Protein AF-A0A3C0NGA8-F1 (afdb_monomer)

Solvent-accessible surfac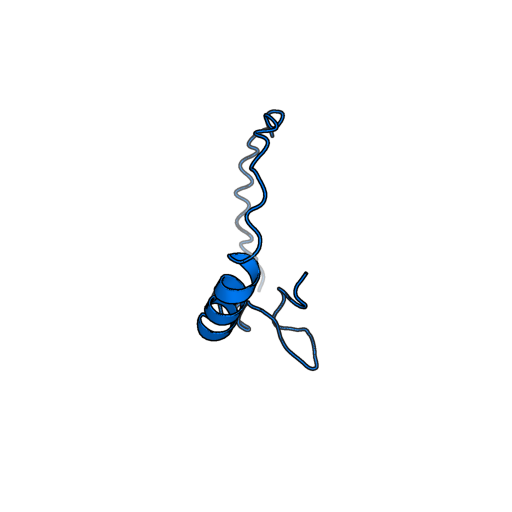e area (backbone atoms only — not comparable to full-atom values): 4475 Å² total; per-residue (Å²): 139,80,88,39,61,51,34,83,39,89,92,76,28,31,41,28,37,90,81,74,74,48,68,42,57,74,62,52,53,57,46,45,65,64,49,67,75,58,79,71,80,80,75,84,71,81,74,78,87,75,80,87,75,85,82,86,74,82,85,78,82,87,85,134

Structure (mmCIF, N/CA/C/O backbone):
data_AF-A0A3C0NGA8-F1
#
_entry.id   AF-A0A3C0NGA8-F1
#
loop_
_atom_site.group_PDB
_atom_site.id
_atom_site.type_symbol
_atom_site.label_atom_id
_atom_site.label_alt_id
_atom_site.label_comp_id
_atom_site.label_asym_id
_atom_site.label_entity_id
_atom_site.label_seq_id
_atom_site.pdbx_PDB_ins_code
_atom_site.Cartn_x
_atom_site.Cartn_y
_atom_site.Cartn_z
_atom_site.occupancy
_atom_site.B_iso_or_equiv
_atom_site.auth_seq_id
_atom_site.auth_comp_id
_atom_site.auth_asym_id
_atom_site.auth_atom_id
_atom_site.pdbx_PDB_model_num
ATOM 1 N N . ALA A 1 1 ? -3.789 -0.421 14.501 1.00 79.38 1 ALA A N 1
ATOM 2 C CA . ALA A 1 1 ? -2.608 -0.981 13.806 1.00 79.38 1 ALA A CA 1
ATOM 3 C C . ALA A 1 1 ? -3.083 -1.775 12.591 1.00 79.38 1 ALA A C 1
ATOM 5 O O . ALA A 1 1 ? -4.216 -2.239 12.624 1.00 79.38 1 ALA A O 1
ATOM 6 N N . TYR A 1 2 ? -2.267 -1.895 11.538 1.00 90.81 2 TYR A N 1
ATOM 7 C CA . TYR A 1 2 ? -2.623 -2.601 10.299 1.00 90.81 2 TYR A CA 1
ATOM 8 C C . TYR A 1 2 ? -1.840 -3.910 10.165 1.00 90.81 2 TYR A C 1
ATOM 10 O O . TYR A 1 2 ? -0.646 -3.940 10.467 1.00 90.81 2 TYR A O 1
ATOM 18 N N . TRP A 1 3 ? -2.511 -4.963 9.695 1.00 93.44 3 TRP A N 1
ATOM 19 C CA . TRP A 1 3 ? -1.883 -6.222 9.311 1.00 93.44 3 TRP A CA 1
ATOM 20 C C . TRP A 1 3 ? -2.005 -6.410 7.793 1.00 93.44 3 TRP A C 1
ATOM 22 O O . TRP A 1 3 ? -3.109 -6.345 7.262 1.00 93.44 3 TRP A O 1
ATOM 32 N N . SER A 1 4 ? -0.927 -6.648 7.056 1.00 96.31 4 SER A N 1
ATOM 33 C CA . SER A 1 4 ? 0.491 -6.673 7.440 1.00 96.31 4 SER A CA 1
ATOM 34 C C . SER A 1 4 ? 1.283 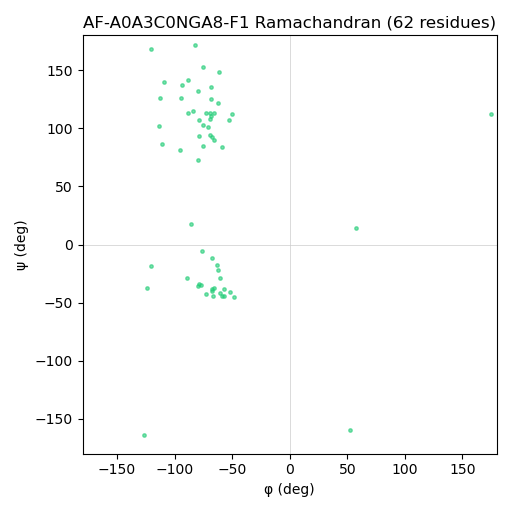-5.642 6.640 1.00 96.31 4 SER A C 1
ATOM 36 O O . SER A 1 4 ? 0.825 -5.091 5.640 1.00 96.31 4 SER A O 1
ATOM 38 N N . TRP A 1 5 ? 2.523 -5.394 7.054 1.00 96.38 5 TRP A N 1
ATOM 39 C CA . TRP A 1 5 ? 3.487 -4.720 6.185 1.00 96.38 5 TRP A CA 1
ATOM 40 C C . TRP A 1 5 ? 3.974 -5.648 5.061 1.00 96.38 5 TRP A C 1
ATOM 42 O O . TRP A 1 5 ? 4.064 -5.253 3.903 1.00 96.38 5 TRP A O 1
ATOM 52 N N . ASN A 1 6 ? 4.242 -6.901 5.422 1.00 97.56 6 ASN A N 1
ATOM 53 C CA . ASN A 1 6 ? 4.937 -7.892 4.613 1.00 97.56 6 ASN A CA 1
ATOM 54 C C . ASN A 1 6 ? 4.025 -8.546 3.548 1.00 97.56 6 ASN A C 1
ATOM 56 O O . ASN A 1 6 ? 2.936 -9.005 3.919 1.00 97.56 6 ASN A O 1
ATOM 60 N N . PRO A 1 7 ? 4.465 -8.646 2.275 1.00 97.06 7 PRO A N 1
ATOM 61 C CA . PRO A 1 7 ? 3.693 -9.247 1.187 1.00 97.06 7 PRO A CA 1
ATOM 62 C C . PRO A 1 7 ? 3.343 -10.721 1.410 1.00 97.06 7 PRO A C 1
ATOM 64 O O . PRO A 1 7 ? 2.294 -11.160 0.959 1.00 97.06 7 PRO A O 1
ATOM 67 N N . ASN A 1 8 ? 4.154 -11.489 2.145 1.00 97.19 8 ASN A N 1
ATOM 68 C CA . ASN A 1 8 ? 3.965 -12.939 2.276 1.00 97.19 8 ASN A CA 1
ATOM 69 C C . ASN A 1 8 ? 2.981 -13.369 3.389 1.00 97.19 8 ASN A C 1
ATOM 71 O O . ASN A 1 8 ? 2.982 -14.525 3.810 1.00 97.19 8 ASN A O 1
ATOM 75 N N . SER A 1 9 ? 2.134 -12.455 3.873 1.00 95.50 9 SER A N 1
ATOM 76 C CA . SER A 1 9 ? 0.994 -12.811 4.727 1.00 95.50 9 SER A CA 1
ATOM 77 C C . SER A 1 9 ? -0.039 -13.576 3.894 1.00 95.50 9 SER A C 1
ATOM 79 O O . SER A 1 9 ? -0.699 -12.972 3.054 1.00 95.50 9 SER A O 1
ATOM 81 N N . GLY A 1 10 ? -0.170 -14.887 4.115 1.00 94.75 10 GLY A N 1
ATOM 82 C CA . GLY A 1 10 ? -0.859 -15.823 3.211 1.00 94.75 10 GLY A CA 1
ATOM 83 C C . GLY A 1 10 ? -2.244 -15.399 2.708 1.00 94.75 10 GLY A C 1
ATOM 84 O O . GLY A 1 10 ? -2.497 -15.489 1.512 1.00 94.75 10 GLY A O 1
ATOM 85 N N . ASP A 1 11 ? -3.115 -14.894 3.585 1.00 94.06 11 ASP A N 1
ATOM 86 C CA . ASP A 1 11 ? -4.513 -14.609 3.216 1.00 94.06 11 ASP A CA 1
ATOM 87 C C . ASP A 1 11 ? -4.726 -13.195 2.652 1.00 94.06 11 ASP A C 1
ATOM 89 O O . ASP A 1 11 ? -5.649 -12.950 1.876 1.00 94.06 11 ASP A O 1
ATOM 93 N N . THR A 1 12 ? -3.898 -12.233 3.067 1.00 94.38 12 THR A N 1
ATOM 94 C CA . THR A 1 12 ? -4.158 -10.791 2.869 1.00 94.38 12 THR A CA 1
ATOM 95 C C . THR A 1 12 ? -3.081 -10.068 2.065 1.00 94.38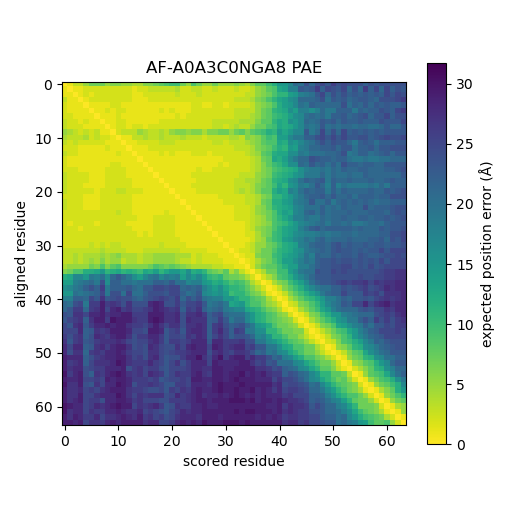 12 THR A C 1
ATOM 97 O O . THR A 1 12 ? -3.280 -8.933 1.605 1.00 94.38 12 THR A O 1
ATOM 100 N N . GLY A 1 13 ? -1.902 -10.680 1.972 1.00 95.50 13 GLY A N 1
ATOM 101 C CA . GLY A 1 13 ? -0.652 -9.996 1.681 1.00 95.50 13 GLY A CA 1
ATOM 102 C C . GLY A 1 13 ? -0.405 -8.808 2.617 1.00 95.50 13 GLY A C 1
ATOM 103 O O . GLY A 1 13 ? -1.011 -8.708 3.690 1.00 95.50 13 GLY A O 1
ATOM 104 N N . GLY A 1 14 ? 0.456 -7.888 2.180 1.00 96.75 14 GLY A N 1
ATOM 105 C CA . GLY A 1 14 ? 0.837 -6.694 2.936 1.00 96.75 14 GLY A CA 1
ATOM 106 C C . GLY A 1 14 ? 0.657 -5.380 2.180 1.00 96.75 14 GLY A C 1
ATOM 107 O O . GLY A 1 14 ? -0.067 -5.308 1.179 1.00 96.75 14 GLY A O 1
ATOM 108 N N . ILE A 1 15 ? 1.296 -4.332 2.711 1.00 97.94 15 ILE A N 1
ATOM 109 C CA . ILE A 1 15 ? 1.441 -3.019 2.061 1.00 97.94 15 ILE A CA 1
ATOM 110 C C . ILE A 1 15 ? 2.536 -3.042 1.008 1.00 97.94 15 ILE A C 1
ATOM 112 O O . ILE A 1 15 ? 2.398 -2.375 -0.011 1.00 97.94 15 ILE A O 1
ATOM 116 N N . LEU A 1 16 ? 3.596 -3.812 1.219 1.00 98.12 16 LEU A N 1
ATOM 117 C CA . LEU A 1 16 ? 4.576 -4.064 0.174 1.00 98.12 16 LEU A CA 1
ATOM 118 C C . LEU A 1 16 ? 4.034 -5.066 -0.856 1.00 98.12 16 LEU A C 1
ATOM 120 O O . LEU A 1 16 ? 3.186 -5.907 -0.550 1.00 98.12 16 LEU A O 1
ATOM 124 N N . GLN A 1 17 ? 4.538 -4.948 -2.078 1.00 97.62 17 GLN A N 1
ATOM 125 C CA . GLN A 1 17 ? 4.411 -5.932 -3.146 1.00 97.62 17 GLN A CA 1
ATOM 126 C C . GLN A 1 17 ? 5.459 -7.044 -2.983 1.00 97.62 17 GLN A C 1
ATOM 128 O O . GLN A 1 17 ? 6.352 -6.955 -2.137 1.00 97.62 17 GLN A O 1
ATOM 133 N N . ASP A 1 18 ? 5.351 -8.095 -3.798 1.00 97.44 18 ASP A N 1
ATOM 134 C CA . ASP A 1 18 ? 6.199 -9.297 -3.718 1.00 97.44 18 ASP A CA 1
ATOM 135 C C . ASP A 1 18 ? 7.689 -9.025 -3.982 1.00 97.44 18 ASP A C 1
ATOM 137 O O . ASP A 1 18 ? 8.544 -9.827 -3.607 1.00 97.44 18 ASP A O 1
ATOM 141 N N . ASP A 1 19 ? 8.016 -7.883 -4.589 1.00 97.12 19 ASP A N 1
ATOM 142 C CA . ASP A 1 19 ? 9.389 -7.418 -4.804 1.00 97.12 19 ASP A CA 1
ATOM 143 C C . ASP A 1 19 ? 10.047 -6.842 -3.536 1.00 97.12 19 ASP A C 1
ATOM 145 O O . ASP A 1 19 ? 11.234 -6.506 -3.560 1.00 97.12 19 ASP A O 1
ATOM 149 N N . TRP A 1 20 ? 9.288 -6.728 -2.435 1.00 96.06 20 TRP A N 1
ATOM 150 C CA . TRP A 1 20 ? 9.698 -6.168 -1.143 1.00 96.06 20 TRP A CA 1
ATOM 151 C C . TRP A 1 20 ? 10.208 -4.722 -1.187 1.00 96.06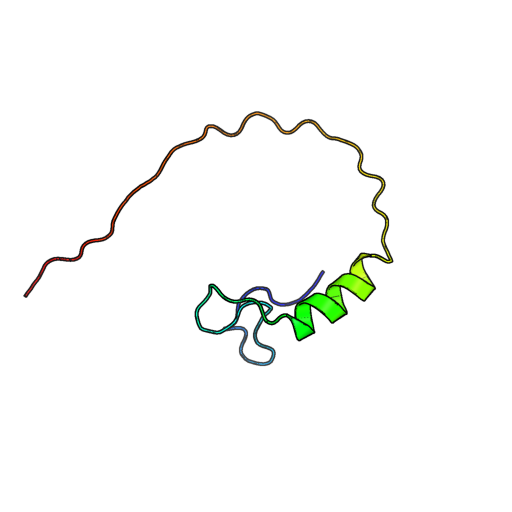 20 TRP A C 1
ATOM 153 O O . TRP A 1 20 ? 10.792 -4.237 -0.216 1.00 96.06 20 TRP A O 1
ATOM 163 N N . GLN A 1 21 ? 9.976 -4.019 -2.292 1.00 97.19 21 GLN A N 1
ATOM 164 C CA . GLN A 1 21 ? 10.447 -2.652 -2.511 1.00 97.19 21 GLN A CA 1
ATOM 165 C C . GLN A 1 21 ? 9.290 -1.717 -2.833 1.00 97.19 21 GLN A C 1
ATOM 167 O O . GLN A 1 21 ? 9.272 -0.574 -2.373 1.00 97.19 21 GLN A O 1
ATOM 172 N N . THR A 1 22 ? 8.304 -2.199 -3.584 1.00 97.81 22 THR A N 1
ATOM 173 C CA . THR A 1 22 ? 7.213 -1.369 -4.074 1.00 97.81 22 THR A CA 1
ATOM 174 C C . THR A 1 22 ? 6.022 -1.422 -3.127 1.00 97.81 22 THR A C 1
ATOM 176 O O . THR A 1 22 ? 5.632 -2.478 -2.639 1.00 97.81 22 THR A O 1
ATOM 179 N N . VAL A 1 23 ? 5.405 -0.270 -2.874 1.00 97.69 23 VAL A N 1
ATOM 180 C CA . VAL A 1 23 ? 4.195 -0.156 -2.050 1.00 97.69 23 VAL A CA 1
ATOM 181 C C . VAL A 1 23 ? 2.938 -0.332 -2.907 1.00 97.69 23 VAL A C 1
ATOM 183 O O . VAL A 1 23 ? 2.853 0.170 -4.025 1.00 97.69 23 VAL A O 1
ATOM 186 N N . GLN A 1 24 ? 1.928 -1.005 -2.356 1.00 97.56 24 GLN A N 1
ATOM 187 C CA . GLN A 1 24 ? 0.562 -1.048 -2.871 1.00 97.56 24 GLN A CA 1
ATOM 188 C C . GLN A 1 24 ? -0.156 0.275 -2.570 1.00 97.56 24 GLN A C 1
ATOM 190 O O . GLN A 1 24 ? -0.863 0.399 -1.565 1.00 97.56 24 GLN A O 1
ATOM 195 N N . THR A 1 25 ? 0.020 1.274 -3.441 1.00 97.12 25 THR A N 1
ATOM 196 C CA . THR A 1 25 ? -0.470 2.652 -3.239 1.00 97.12 25 THR A CA 1
ATOM 197 C C . THR A 1 25 ? -1.954 2.717 -2.881 1.00 97.12 25 THR A C 1
ATOM 199 O O . THR A 1 25 ? -2.316 3.415 -1.941 1.00 97.12 25 THR A O 1
ATOM 202 N N . ALA A 1 26 ? -2.802 1.910 -3.525 1.00 96.06 26 ALA A N 1
ATOM 203 C CA . ALA A 1 26 ? -4.237 1.883 -3.232 1.00 96.06 26 ALA A CA 1
ATOM 204 C C . ALA A 1 26 ? -4.549 1.488 -1.771 1.00 96.06 26 ALA A C 1
ATOM 206 O O . ALA A 1 26 ? -5.394 2.104 -1.121 1.00 96.06 26 ALA A O 1
ATOM 207 N N . LYS A 1 27 ? -3.838 0.493 -1.213 1.00 95.06 27 LYS A N 1
ATOM 208 C CA . LYS A 1 27 ? -3.984 0.112 0.206 1.00 95.06 27 LYS A CA 1
ATOM 209 C C . LYS A 1 27 ? -3.468 1.225 1.123 1.00 95.06 27 LYS A C 1
ATOM 211 O O . LYS A 1 27 ? -4.086 1.526 2.142 1.00 95.06 27 LYS A O 1
ATOM 216 N N . GLN A 1 28 ? -2.353 1.851 0.749 1.00 95.31 28 GLN A N 1
ATOM 217 C CA . GLN A 1 28 ? -1.738 2.934 1.513 1.00 95.31 28 GLN A CA 1
ATOM 218 C C . GLN A 1 28 ? -2.622 4.193 1.563 1.00 95.31 28 GLN A C 1
ATOM 220 O O . GLN A 1 28 ? -2.683 4.849 2.599 1.00 95.31 28 GLN A O 1
ATOM 225 N N . GLU A 1 29 ? -3.328 4.540 0.489 1.00 94.75 29 GLU A N 1
ATOM 226 C CA . GLU A 1 29 ? -4.262 5.677 0.456 1.00 94.75 29 GLU A CA 1
ATOM 227 C C . GLU A 1 29 ? -5.473 5.460 1.370 1.00 94.75 29 GLU A C 1
ATOM 229 O O . GLU A 1 29 ? -5.819 6.342 2.159 1.00 94.75 29 GLU A O 1
ATOM 234 N N . LEU A 1 30 ? -6.060 4.260 1.348 1.00 92.44 30 LEU A N 1
ATOM 235 C CA . LEU A 1 30 ? -7.148 3.887 2.259 1.00 92.44 30 LEU A CA 1
ATOM 236 C C . LEU A 1 30 ? -6.718 4.006 3.726 1.00 92.44 30 LEU A C 1
ATOM 238 O O . LEU A 1 30 ? -7.447 4.555 4.553 1.00 92.44 30 LEU A O 1
ATOM 242 N N . LEU A 1 31 ? -5.514 3.528 4.051 1.00 91.56 31 LEU A N 1
ATOM 243 C CA . LEU A 1 31 ? -4.986 3.618 5.411 1.00 91.56 31 LEU A CA 1
ATOM 244 C C . LEU A 1 31 ? -4.679 5.045 5.838 1.00 91.56 31 LEU A C 1
ATOM 246 O O . LEU A 1 31 ? -4.944 5.385 6.988 1.00 91.56 31 LEU A O 1
ATOM 250 N N . GLN A 1 32 ? -4.153 5.879 4.943 1.00 88.81 32 GLN A N 1
ATOM 251 C CA . GLN A 1 32 ? -3.929 7.292 5.241 1.00 88.81 32 GLN A CA 1
ATOM 252 C C . GLN A 1 32 ? -5.231 7.975 5.660 1.00 88.81 32 GLN A C 1
ATOM 254 O O . GLN A 1 32 ? -5.243 8.633 6.694 1.00 88.81 32 GLN A O 1
ATOM 259 N N . GLY A 1 33 ? -6.344 7.734 4.959 1.00 85.12 33 GLY A N 1
ATOM 260 C CA . GLY A 1 33 ? -7.649 8.278 5.352 1.00 85.12 33 GLY A CA 1
ATOM 261 C C . GLY A 1 33 ? -8.076 7.886 6.775 1.00 85.12 33 GLY A C 1
ATOM 262 O O . GLY A 1 33 ? -8.607 8.713 7.514 1.00 85.12 33 GLY A O 1
ATOM 263 N N . LEU A 1 34 ? -7.790 6.649 7.192 1.00 85.31 34 LEU A N 1
ATOM 264 C CA . LEU A 1 34 ? -8.107 6.154 8.537 1.00 85.31 34 LEU A CA 1
ATOM 265 C C . LEU A 1 34 ? -7.139 6.675 9.613 1.00 85.31 34 LEU A C 1
ATOM 267 O O . LEU A 1 34 ? -7.546 6.918 10.747 1.00 85.31 34 LEU A O 1
ATOM 271 N N . LEU A 1 35 ? -5.860 6.849 9.274 1.00 78.94 35 LEU A N 1
ATOM 272 C CA . LEU A 1 35 ? -4.818 7.302 10.200 1.00 78.94 35 LEU A CA 1
ATOM 273 C C . LEU A 1 35 ? -4.842 8.821 10.402 1.00 78.94 35 LEU A C 1
ATOM 275 O O . LEU A 1 35 ? -4.630 9.281 11.522 1.00 78.94 35 LEU A O 1
ATOM 279 N N . SER A 1 36 ? -5.151 9.600 9.362 1.00 67.25 36 SER A N 1
ATOM 280 C CA . SER A 1 36 ? -5.277 11.063 9.436 1.00 67.25 36 SER A CA 1
ATOM 281 C C . SER A 1 36 ? -6.394 11.521 10.375 1.00 67.25 36 SER A C 1
ATOM 283 O O . SER A 1 36 ? -6.326 12.629 10.899 1.00 67.25 36 SER A O 1
ATOM 285 N N . ALA A 1 37 ? -7.384 10.667 10.653 1.00 60.66 37 ALA A N 1
ATOM 286 C CA . ALA A 1 37 ? -8.407 10.930 11.665 1.00 60.66 37 ALA A CA 1
ATOM 287 C C . ALA A 1 37 ? -7.853 10.932 13.107 1.00 60.66 37 ALA A C 1
ATOM 289 O O . ALA A 1 37 ? -8.541 11.370 14.027 1.00 60.66 37 ALA A O 1
ATOM 290 N N . THR A 1 38 ? -6.613 10.475 13.320 1.00 56.53 38 THR A N 1
ATOM 291 C CA . THR A 1 38 ? -5.941 10.509 14.622 1.00 56.53 38 THR A CA 1
ATOM 292 C C . THR A 1 38 ? -4.790 11.511 14.592 1.00 56.53 38 THR A C 1
ATOM 294 O O . THR A 1 38 ? -3.635 11.163 14.353 1.00 56.53 38 THR A O 1
ATOM 297 N N . SER A 1 39 ? -5.094 12.781 14.862 1.00 60.44 39 SER A N 1
ATOM 298 C CA . SER A 1 39 ? -4.073 13.777 15.194 1.00 60.44 39 SER A CA 1
ATOM 299 C C . SER A 1 39 ? -3.435 13.405 16.531 1.00 60.44 39 SER A C 1
ATOM 301 O O . SER A 1 39 ? -3.896 13.816 17.595 1.00 60.44 39 SER A O 1
ATOM 303 N N . PHE A 1 40 ? -2.370 12.609 16.502 1.00 58.25 40 PHE A N 1
ATOM 304 C CA . PHE A 1 40 ? -1.497 12.477 17.659 1.00 58.25 40 PHE A CA 1
ATOM 305 C C . PHE A 1 40 ? -0.780 13.816 17.832 1.00 58.25 40 PHE A C 1
ATOM 307 O O . PHE A 1 40 ? 0.037 14.191 16.990 1.00 58.25 40 PHE A O 1
ATOM 314 N N . SER A 1 41 ? -1.112 14.555 18.895 1.00 60.44 41 SER A N 1
ATOM 315 C CA . SER A 1 41 ? -0.327 15.713 19.328 1.00 60.44 41 SER A CA 1
ATOM 316 C C . SER A 1 41 ? 1.123 15.253 19.470 1.00 60.44 41 SER A C 1
ATOM 318 O O . SER A 1 41 ? 1.440 14.447 20.348 1.00 60.44 41 SER A O 1
ATOM 320 N N . GLN A 1 42 ? 1.979 15.667 18.533 1.00 54.41 42 GLN A N 1
ATOM 321 C CA . GLN A 1 42 ? 3.384 15.290 18.504 1.00 54.41 42 GLN A CA 1
ATOM 322 C C . GLN A 1 42 ? 4.074 15.940 19.700 1.00 54.41 42 GLN A C 1
ATOM 324 O O . GLN A 1 42 ? 4.540 17.074 19.637 1.00 54.41 42 GLN A O 1
ATOM 329 N N . ASN A 1 43 ? 4.143 15.217 20.814 1.00 53.19 43 ASN A N 1
ATOM 330 C CA . ASN A 1 43 ? 5.077 15.545 21.871 1.00 53.19 43 ASN A CA 1
ATOM 331 C C . A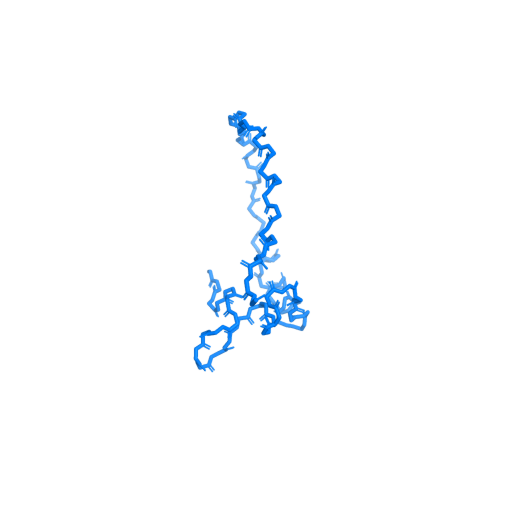SN A 1 43 ? 6.467 15.197 21.323 1.00 53.19 43 ASN A C 1
ATOM 333 O O . ASN A 1 43 ? 6.821 14.021 21.243 1.00 53.19 43 ASN A O 1
ATOM 337 N N . SER A 1 44 ? 7.212 16.208 20.872 1.00 58.06 44 SER A N 1
ATOM 338 C CA . SER A 1 44 ? 8.592 16.091 20.393 1.00 58.06 44 SER A CA 1
ATOM 339 C C . SER A 1 44 ? 9.490 15.519 21.492 1.00 58.06 44 SER A C 1
ATOM 341 O O . SER A 1 44 ? 10.129 16.252 22.244 1.00 58.06 44 SER A O 1
ATOM 343 N N . ALA A 1 45 ? 9.528 14.195 21.616 1.00 59.62 45 ALA A N 1
ATOM 344 C CA . ALA A 1 45 ? 10.523 13.502 22.409 1.00 59.62 45 ALA A C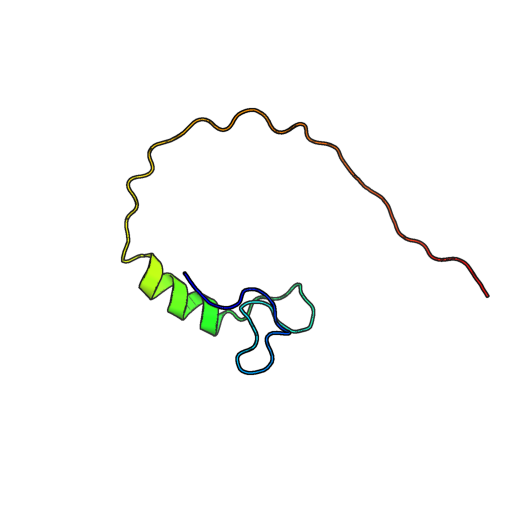A 1
ATOM 345 C C . ALA A 1 45 ? 11.810 13.454 21.582 1.00 59.62 45 ALA A C 1
ATOM 347 O O . ALA A 1 45 ? 11.896 12.754 20.575 1.00 59.62 45 ALA A O 1
ATOM 348 N N . SER A 1 46 ? 12.786 14.259 21.999 1.00 52.75 46 SER A N 1
ATOM 349 C CA . SER A 1 46 ? 14.152 14.253 21.483 1.00 52.75 46 SER A CA 1
ATOM 350 C C . SER A 1 46 ? 14.692 12.818 21.481 1.00 52.75 46 SER A C 1
ATOM 352 O O . SER A 1 46 ? 14.851 12.212 22.542 1.00 52.75 46 SER A O 1
ATOM 354 N N . ALA A 1 47 ? 14.917 12.248 20.296 1.00 60.06 47 ALA A N 1
ATOM 355 C CA . ALA A 1 47 ? 15.523 10.930 20.180 1.00 60.06 47 ALA A CA 1
ATOM 356 C C . ALA A 1 47 ? 16.998 11.006 20.629 1.00 60.06 47 ALA A C 1
ATOM 358 O O . ALA A 1 47 ? 17.706 11.928 20.215 1.00 60.06 47 ALA A O 1
ATOM 359 N N . PRO A 1 48 ? 17.500 10.059 21.442 1.00 62.62 48 PRO A N 1
ATOM 360 C CA . PRO A 1 48 ? 18.936 9.941 21.682 1.00 62.62 48 PRO A CA 1
ATOM 361 C C . PRO A 1 48 ? 19.668 9.635 20.357 1.00 62.62 48 PRO A C 1
ATOM 363 O O . PRO A 1 48 ? 19.093 8.987 19.477 1.00 62.62 48 PRO A O 1
ATOM 366 N N . PRO A 1 49 ? 20.921 10.093 20.171 1.00 57.72 49 PRO A N 1
ATOM 367 C CA . PRO A 1 49 ? 21.629 9.925 18.908 1.00 57.72 49 PRO A CA 1
ATOM 368 C C . PRO A 1 49 ? 21.901 8.441 18.638 1.00 57.72 49 PRO A C 1
ATOM 370 O O . PRO A 1 49 ? 22.695 7.806 19.327 1.00 57.72 49 PRO A O 1
ATOM 373 N N . ILE A 1 50 ? 21.264 7.893 17.606 1.00 59.16 50 ILE A N 1
ATOM 374 C CA . ILE A 1 50 ? 21.655 6.609 17.014 1.00 59.16 50 ILE A CA 1
ATOM 375 C C . ILE A 1 50 ? 23.019 6.796 16.324 1.00 59.16 50 ILE A C 1
ATOM 377 O O . ILE A 1 50 ? 23.138 7.682 15.469 1.00 59.16 50 ILE A O 1
ATOM 381 N N . PRO A 1 51 ? 24.056 5.994 16.637 1.00 53.78 51 PRO A N 1
ATOM 382 C CA . PRO A 1 51 ? 25.290 5.991 15.862 1.00 53.78 51 PRO A CA 1
ATOM 383 C C . PRO A 1 51 ? 24.985 5.545 14.429 1.00 53.78 51 PRO A C 1
ATOM 385 O O . PRO A 1 51 ? 24.470 4.452 14.206 1.00 53.78 51 PRO A O 1
ATOM 388 N N . LYS A 1 52 ? 25.307 6.385 13.441 1.00 50.34 52 LYS A N 1
ATOM 389 C CA . LYS A 1 52 ? 25.306 5.989 12.029 1.00 50.34 52 LYS A CA 1
ATOM 390 C C . LYS A 1 52 ? 26.465 5.017 11.799 1.00 50.34 52 LYS A C 1
ATOM 392 O O . LYS A 1 52 ? 27.582 5.461 11.554 1.00 50.34 52 LYS A O 1
ATOM 397 N N . THR A 1 53 ? 26.230 3.712 11.867 1.00 49.28 53 THR A N 1
ATOM 398 C CA . THR A 1 53 ? 27.141 2.732 11.263 1.00 49.28 53 THR A CA 1
ATOM 399 C C . THR A 1 53 ? 26.782 2.580 9.783 1.00 49.28 53 THR A C 1
ATOM 401 O O . THR A 1 53 ? 25.687 2.113 9.468 1.00 49.28 53 THR A O 1
ATOM 404 N N . PRO A 1 54 ? 27.659 2.965 8.839 1.00 51.94 54 PRO A N 1
ATOM 405 C CA . PRO A 1 54 ? 27.460 2.630 7.439 1.00 51.94 54 PRO A CA 1
ATOM 406 C C . PRO A 1 54 ? 27.815 1.149 7.261 1.00 51.94 54 PRO A C 1
ATOM 408 O O . PRO A 1 54 ? 28.988 0.791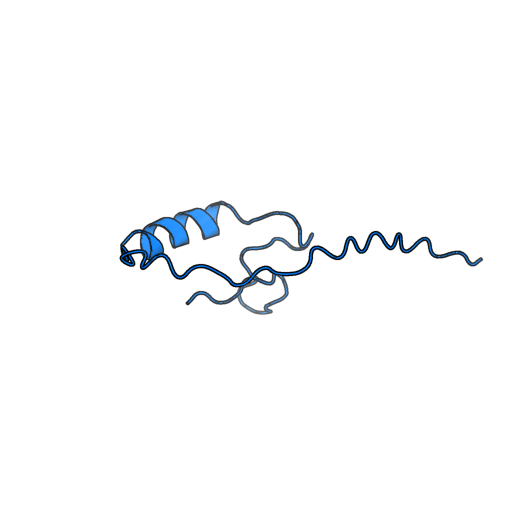 7.247 1.00 51.94 54 PRO A O 1
ATOM 411 N N . SER A 1 55 ? 26.822 0.265 7.153 1.00 46.78 55 SER A N 1
ATOM 412 C CA . SER A 1 55 ? 27.069 -1.109 6.698 1.00 46.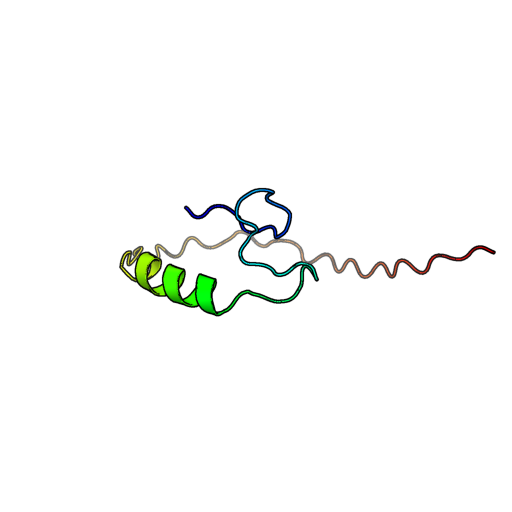78 55 SER A CA 1
ATOM 413 C C . SER A 1 55 ? 26.797 -1.190 5.201 1.00 46.78 55 SER A C 1
ATOM 415 O O . SER A 1 55 ? 25.727 -1.582 4.746 1.00 46.78 55 SER A O 1
ATOM 417 N N . SER A 1 56 ? 27.782 -0.762 4.418 1.00 47.19 56 SER A N 1
ATOM 418 C CA . SER A 1 56 ? 27.927 -1.207 3.040 1.00 47.19 56 SER A CA 1
ATOM 419 C C . SER A 1 56 ? 28.571 -2.591 3.069 1.00 47.19 56 SER A C 1
ATOM 421 O O . SER A 1 56 ? 29.797 -2.692 3.109 1.00 47.19 56 SER A O 1
ATOM 423 N N . GLN A 1 57 ? 27.777 -3.660 3.065 1.00 46.00 57 GLN A N 1
ATOM 424 C CA . GLN A 1 57 ? 28.301 -4.979 2.715 1.00 46.00 57 GLN A CA 1
ATOM 425 C C . GLN A 1 57 ? 27.668 -5.446 1.396 1.00 46.00 57 GLN A C 1
ATOM 427 O O . GLN A 1 57 ? 26.516 -5.880 1.389 1.00 46.00 57 GLN A O 1
ATOM 432 N N . PRO A 1 58 ? 28.388 -5.345 0.263 1.00 48.72 58 PRO A N 1
ATOM 433 C CA . PRO A 1 58 ? 27.953 -5.938 -0.989 1.00 48.72 58 PRO A CA 1
ATOM 434 C C . PRO A 1 58 ? 28.122 -7.455 -0.884 1.00 48.72 58 PRO A C 1
ATOM 436 O O . PRO A 1 58 ? 29.241 -7.960 -0.810 1.00 48.72 58 PRO A O 1
ATOM 439 N N . ASN A 1 59 ? 27.021 -8.203 -0.880 1.00 47.38 59 ASN A N 1
ATOM 440 C CA . ASN A 1 59 ? 27.084 -9.659 -0.969 1.00 47.38 59 ASN A CA 1
ATOM 441 C C . ASN A 1 59 ? 27.293 -10.074 -2.437 1.00 47.38 59 ASN A C 1
ATOM 443 O O . ASN A 1 59 ? 26.392 -10.581 -3.101 1.00 47.38 59 ASN A O 1
ATOM 447 N N . SER A 1 60 ? 28.504 -9.852 -2.952 1.00 48.00 60 SER A N 1
ATOM 448 C CA . SER A 1 60 ? 28.995 -10.574 -4.125 1.00 48.00 60 SER A CA 1
ATOM 449 C C . SER A 1 60 ? 29.232 -12.022 -3.705 1.00 48.00 60 SER A C 1
ATOM 451 O O . SER A 1 60 ? 30.107 -12.298 -2.889 1.00 48.00 60 SER A O 1
ATOM 453 N N . LYS A 1 61 ? 28.443 -12.954 -4.235 1.00 47.88 61 LYS A N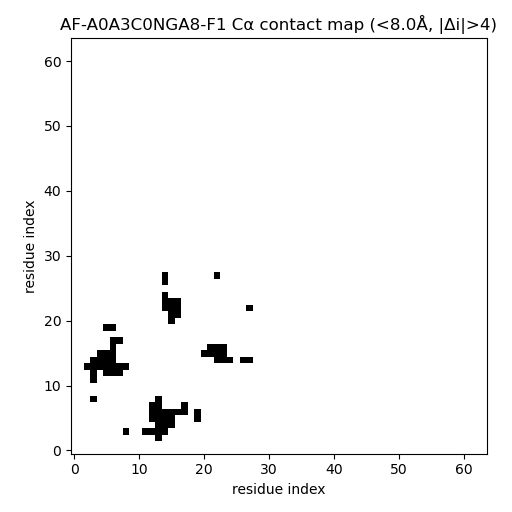 1
ATOM 454 C CA . LYS A 1 61 ? 28.671 -14.395 -4.088 1.00 47.88 61 LYS A CA 1
ATOM 455 C C . LYS A 1 61 ? 29.582 -14.863 -5.232 1.00 47.88 61 LYS A C 1
ATOM 457 O O . LYS A 1 61 ? 29.108 -14.850 -6.365 1.00 47.88 61 LYS A O 1
ATOM 462 N N . PRO A 1 62 ? 30.834 -15.306 -5.004 1.00 45.19 62 PRO A N 1
ATOM 463 C CA . PRO A 1 62 ? 31.525 -16.147 -5.969 1.00 45.19 62 PRO A CA 1
ATOM 464 C C . PRO A 1 62 ? 31.319 -17.619 -5.584 1.00 45.19 62 PRO A C 1
ATOM 466 O O . PRO A 1 62 ? 31.563 -17.988 -4.438 1.00 45.19 62 PRO A O 1
ATOM 469 N N . VAL A 1 63 ? 30.830 -18.438 -6.521 1.00 39.19 63 VAL A N 1
ATOM 470 C CA . VAL A 1 63 ? 31.390 -19.767 -6.848 1.00 39.19 63 VAL A CA 1
ATOM 471 C C . VAL A 1 63 ? 30.513 -20.486 -7.886 1.00 39.19 63 VAL A C 1
ATOM 473 O O . VAL A 1 63 ? 29.370 -20.855 -7.610 1.00 39.19 63 VAL A O 1
ATOM 476 N N . ALA A 1 64 ? 31.078 -20.661 -9.079 1.00 43.47 64 ALA A N 1
ATOM 477 C CA . ALA A 1 64 ? 31.195 -21.938 -9.776 1.00 43.47 64 ALA A CA 1
ATOM 478 C C . ALA A 1 64 ? 32.627 -21.993 -10.326 1.00 43.47 64 ALA A C 1
ATOM 480 O O . ALA A 1 64 ? 33.097 -20.924 -10.783 1.00 43.47 64 ALA A O 1
#

Sequence (64 aa):
AYWSWNPNSGDTGGILQDDWQTVQTAKQELLQGLLSATSFSQNSASAPPIPKTPSSQPNSKPVA

pLDDT: mean 75.63, std 21.1, range [39.19, 98.12]

Foldseek 3Di:
DDPDCAQVPPPPGHQDDPVNPDGPVVVVVVVCVVCVVDPDPPPPDPDDDDDDDDPPDDPPDDDD

Mean predicted aligned error: 14.43 Å

Radius of gyration: 18.08 Å; Cα contacts (8 Å, |Δi|>4): 38; chains: 1; bounding box: 40×38×32 Å

Secondary structure (DSSP, 8-state):
--S-SSTT-TTT--SB-TTSS-B-HHHHHHHHHHHHT---------------------------